Protein AF-A0A9P8T0H6-F1 (afdb_monomer)

Organism: NCBI:txid1378263

Nearest PDB structures (foldseek):
  7rdt-assembly1_A  TM=9.105E-01  e=6.841E-06  Homo sapiens
  1p59-assembly1_A  TM=8.577E-01  e=8.670E-04  Geobacillus stearothermophilus
  8a5g-assembly1_A  TM=8.663E-01  e=6.581E-02  Deinococcus radiodurans R1 = ATCC 13939 = DSM 20539
  8dwf-assembly1_A  TM=6.646E-01  e=1.942E-01  Geobacillus stearothermophilus
  4uob-assembly1_A  TM=7.572E-01  e=4.073E-01  Deinococcus radiodurans R1 = ATCC 13939 = DSM 20539

Secondary structure (DSSP, 8-state):
-HHHHHHHH---SS----HHHHHHHHHTTSS-TTT--SHHHHHHHHHTTS-GGGTTHHHHHHHHHHHHT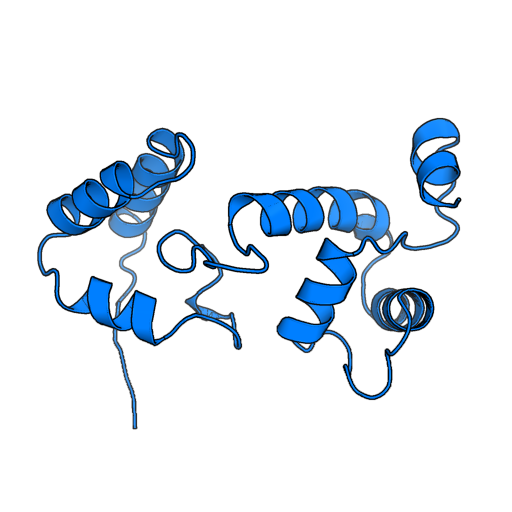S-SSS--GGG-TTTTT-TT--HHHHHHHTT-S-HHHHHHHHHHH-SS--HHHHHHHHHHHHHTT--------

InterPro domains:
  IPR003265 HhH-GPD domain [PF00730] (10-52)
  IPR003651 Endonuclease III-like, iron-sulphur cluster loop motif [SM00525] (69-89)
  IPR011257 DNA glycosylase [SSF48150] (4-95)
  IPR023170 Helix-hairpin-helix, base-excision DNA repair, C-terminal [G3DSA:1.10.1670.10] (1-94)

Structure (mmCIF, N/CA/C/O backbone):
data_AF-A0A9P8T0H6-F1
#
_entry.id   AF-A0A9P8T0H6-F1
#
loop_
_atom_site.group_PDB
_atom_site.id
_atom_site.type_symbol
_atom_site.label_atom_id
_atom_site.label_alt_id
_atom_site.label_comp_id
_atom_site.label_asym_id
_atom_site.label_entity_id
_atom_site.label_seq_id
_atom_site.pdbx_PDB_ins_code
_atom_site.Cartn_x
_atom_site.Cartn_y
_atom_site.Cartn_z
_atom_site.occupancy
_atom_site.B_iso_or_equiv
_atom_site.auth_seq_id
_atom_site.auth_comp_id
_atom_site.auth_asym_id
_atom_site.auth_atom_id
_atom_site.pdbx_PDB_model_num
ATOM 1 N N . THR A 1 1 ? 14.756 11.782 -15.095 1.00 52.44 1 THR A N 1
ATOM 2 C CA . THR A 1 1 ? 13.948 10.919 -14.198 1.00 52.44 1 THR A CA 1
ATOM 3 C C . THR A 1 1 ? 12.607 10.626 -14.853 1.00 52.44 1 THR A C 1
ATOM 5 O O . THR A 1 1 ? 11.928 11.556 -15.265 1.00 52.44 1 THR A O 1
ATOM 8 N N . TYR A 1 2 ? 12.226 9.350 -14.984 1.00 56.72 2 TYR A N 1
ATOM 9 C CA . TYR A 1 2 ? 11.028 8.903 -15.724 1.00 56.72 2 TYR A CA 1
ATOM 10 C C . TYR A 1 2 ? 9.700 9.503 -15.220 1.00 56.72 2 TYR A C 1
ATOM 12 O O . TYR A 1 2 ? 8.778 9.673 -16.009 1.00 56.72 2 TYR A O 1
ATOM 20 N N . LEU A 1 3 ? 9.629 9.921 -13.949 1.00 56.00 3 LEU A N 1
ATOM 21 C CA . LEU A 1 3 ? 8.464 10.611 -13.379 1.00 56.00 3 LEU A CA 1
ATOM 22 C C . LEU A 1 3 ? 8.157 11.949 -14.076 1.00 56.00 3 LEU A C 1
ATOM 24 O O . LEU A 1 3 ? 6.994 12.270 -14.310 1.00 56.00 3 LEU A O 1
ATOM 28 N N . ALA A 1 4 ? 9.194 12.712 -14.436 1.00 59.22 4 ALA A N 1
ATOM 29 C CA . ALA A 1 4 ? 9.031 13.961 -15.176 1.00 59.22 4 ALA A CA 1
ATOM 30 C C . ALA A 1 4 ? 8.589 13.689 -16.619 1.00 59.22 4 ALA A C 1
ATOM 32 O O . ALA A 1 4 ? 7.717 14.380 -17.126 1.00 59.22 4 ALA A O 1
ATOM 33 N N . LEU A 1 5 ? 9.116 12.636 -17.254 1.00 60.19 5 LEU A N 1
ATOM 34 C CA . LEU A 1 5 ? 8.736 12.251 -18.617 1.00 60.19 5 LEU A CA 1
ATOM 35 C C . LEU A 1 5 ? 7.263 11.816 -18.698 1.00 60.19 5 LEU A C 1
ATOM 37 O O . LEU A 1 5 ? 6.546 12.195 -19.618 1.00 60.19 5 LEU A O 1
ATOM 41 N N . GLN A 1 6 ? 6.799 11.061 -17.702 1.00 58.44 6 GLN A N 1
ATOM 42 C CA . GLN A 1 6 ? 5.427 10.563 -17.647 1.00 58.44 6 GLN A CA 1
ATOM 43 C C . GLN A 1 6 ? 4.420 11.692 -17.380 1.00 58.44 6 GLN A C 1
ATOM 45 O O . GLN A 1 6 ? 3.359 11.719 -17.999 1.00 58.44 6 GLN A O 1
ATOM 50 N N . ARG A 1 7 ? 4.754 12.647 -16.496 1.00 59.72 7 ARG A N 1
ATOM 51 C CA . ARG A 1 7 ? 3.886 13.798 -16.189 1.00 59.72 7 ARG A CA 1
ATOM 52 C C . ARG A 1 7 ? 3.944 14.924 -17.220 1.00 59.72 7 ARG A C 1
ATOM 54 O O . ARG A 1 7 ? 2.925 15.568 -17.424 1.00 59.72 7 ARG A O 1
ATOM 61 N N . ALA A 1 8 ? 5.095 15.167 -17.845 1.00 59.72 8 ALA A N 1
ATOM 62 C CA . ALA A 1 8 ? 5.268 16.274 -18.787 1.00 59.72 8 ALA A CA 1
ATOM 63 C C . ALA A 1 8 ? 5.044 15.874 -20.256 1.00 59.72 8 ALA A C 1
ATOM 65 O O . ALA A 1 8 ? 4.577 16.697 -21.032 1.00 59.72 8 ALA A O 1
ATOM 66 N N . TRP A 1 9 ? 5.349 14.628 -20.644 1.00 61.62 9 TRP A N 1
ATOM 67 C CA . TRP A 1 9 ? 5.300 14.172 -22.045 1.00 61.62 9 TRP A CA 1
ATOM 68 C C . TRP A 1 9 ? 4.308 13.036 -22.320 1.00 61.62 9 TRP A C 1
ATOM 70 O O . TRP A 1 9 ? 4.172 12.625 -23.469 1.00 61.62 9 TRP A O 1
ATOM 80 N N . GLY A 1 10 ? 3.639 12.482 -21.301 1.00 56.81 10 GLY A N 1
ATOM 81 C CA . GLY A 1 10 ? 2.644 11.415 -21.484 1.00 56.81 10 GLY A CA 1
ATOM 82 C C . GLY A 1 10 ? 3.201 10.094 -22.040 1.00 56.81 10 GLY A C 1
ATOM 83 O O . GLY A 1 10 ? 2.432 9.193 -22.369 1.00 56.81 10 GLY A O 1
ATOM 84 N N . LYS A 1 11 ? 4.529 9.938 -22.136 1.00 53.97 11 LYS A N 1
ATOM 85 C CA . LYS A 1 11 ? 5.169 8.692 -22.576 1.00 53.97 11 LYS A CA 1
ATOM 86 C C . LYS A 1 11 ? 5.258 7.696 -21.421 1.00 53.97 11 LYS A C 1
ATOM 88 O O . LYS A 1 11 ? 5.951 7.938 -20.433 1.00 53.97 11 LYS A O 1
ATOM 93 N N . MET A 1 12 ? 4.577 6.559 -21.565 1.00 57.88 12 MET A N 1
ATOM 94 C CA . MET A 1 12 ? 4.624 5.434 -20.626 1.00 57.88 12 MET A CA 1
ATOM 95 C C . MET A 1 12 ? 5.535 4.313 -21.137 1.00 57.88 12 MET A C 1
ATOM 97 O O . MET A 1 12 ? 5.077 3.216 -21.443 1.00 57.88 12 MET A O 1
ATOM 101 N N . ASP A 1 13 ? 6.842 4.574 -21.182 1.00 61.28 13 ASP A N 1
ATOM 102 C CA . ASP A 1 13 ? 7.836 3.540 -21.517 1.00 61.28 13 ASP A CA 1
ATOM 103 C C . ASP A 1 13 ? 8.135 2.605 -20.320 1.00 61.28 13 ASP A C 1
ATOM 105 O O . ASP A 1 13 ? 8.811 1.586 -20.458 1.00 61.28 13 ASP A O 1
ATOM 109 N N . GLY A 1 14 ? 7.587 2.897 -19.129 1.00 67.00 14 GLY A N 1
ATOM 110 C CA . GLY A 1 14 ? 7.613 1.979 -17.991 1.00 67.00 14 GLY A CA 1
ATOM 111 C C . GLY A 1 14 ? 6.945 2.497 -16.715 1.00 67.00 14 GLY A C 1
ATOM 112 O O . GLY A 1 14 ? 6.615 3.675 -16.602 1.00 67.00 14 GLY A O 1
ATOM 113 N N . ILE A 1 15 ? 6.758 1.602 -15.735 1.00 77.44 15 ILE A N 1
ATOM 114 C CA . ILE A 1 15 ? 6.192 1.952 -14.421 1.00 77.44 15 ILE A CA 1
ATOM 115 C C . ILE A 1 15 ? 7.247 2.749 -13.640 1.00 77.44 15 ILE A C 1
ATOM 117 O O . ILE A 1 15 ? 8.292 2.215 -13.259 1.00 77.44 15 ILE A O 1
ATOM 121 N N . CYS A 1 16 ? 7.014 4.034 -13.371 1.00 77.38 16 CYS A N 1
ATOM 122 C CA . CYS A 1 16 ? 7.814 4.723 -12.360 1.00 77.38 16 CYS A CA 1
ATOM 123 C C . CYS A 1 16 ? 7.563 4.037 -11.009 1.00 77.38 16 CYS A C 1
ATOM 125 O O . CYS A 1 16 ? 6.433 3.671 -10.735 1.00 77.38 16 CYS A O 1
ATOM 127 N N . VAL A 1 17 ? 8.580 3.797 -10.185 1.00 83.12 17 VAL A N 1
ATOM 128 C CA . VAL A 1 17 ? 8.379 3.172 -8.868 1.00 83.12 17 VAL A CA 1
ATOM 129 C C . VAL A 1 17 ? 8.861 4.153 -7.820 1.00 83.12 17 VAL A C 1
ATOM 131 O O . VAL A 1 17 ? 10.060 4.407 -7.713 1.00 83.12 17 VAL A O 1
ATOM 134 N N . ASP A 1 18 ? 7.911 4.729 -7.092 1.00 89.81 18 ASP A N 1
ATOM 135 C CA . ASP A 1 18 ? 8.179 5.574 -5.933 1.00 89.81 18 ASP A CA 1
ATOM 136 C C . ASP A 1 18 ? 8.619 4.738 -4.712 1.00 89.81 18 ASP A C 1
ATOM 138 O O . ASP A 1 18 ? 8.338 3.540 -4.625 1.00 89.81 18 ASP A O 1
ATOM 142 N N . VAL A 1 19 ? 9.280 5.366 -3.735 1.00 88.88 19 VAL A N 1
ATOM 143 C CA . VAL A 1 19 ? 9.685 4.720 -2.473 1.00 88.88 19 VAL A CA 1
ATOM 144 C C . VAL A 1 19 ? 8.496 4.142 -1.695 1.00 88.88 19 VAL A C 1
ATOM 146 O O . VAL A 1 19 ? 8.615 3.087 -1.066 1.00 88.88 19 VAL A O 1
ATOM 149 N N . HIS A 1 20 ? 7.329 4.792 -1.755 1.00 91.06 20 HIS A N 1
ATOM 150 C CA . HIS A 1 20 ? 6.098 4.297 -1.151 1.00 91.06 20 HIS A CA 1
ATOM 151 C C . HIS A 1 20 ? 5.610 3.034 -1.865 1.00 91.06 20 HIS A C 1
ATOM 153 O O . HIS A 1 20 ? 5.289 2.055 -1.189 1.00 91.06 20 HIS A O 1
ATOM 159 N N . VAL A 1 21 ? 5.614 3.037 -3.202 1.00 91.25 21 VAL A N 1
ATOM 160 C CA . VAL A 1 21 ? 5.216 1.892 -4.038 1.00 91.25 21 VAL A CA 1
ATOM 161 C C . VAL A 1 21 ? 6.140 0.709 -3.786 1.00 91.25 21 VAL A C 1
ATOM 163 O O . VAL A 1 21 ? 5.660 -0.382 -3.492 1.00 91.25 21 VAL A O 1
ATOM 166 N N . ASP A 1 22 ? 7.456 0.929 -3.824 1.00 91.75 22 ASP A N 1
ATOM 167 C CA . ASP A 1 22 ? 8.458 -0.112 -3.592 1.00 91.75 22 ASP A CA 1
ATOM 168 C C . ASP A 1 22 ? 8.268 -0.791 -2.229 1.00 91.75 22 ASP A C 1
ATOM 170 O O . ASP A 1 22 ? 8.172 -2.018 -2.131 1.00 91.75 22 ASP A O 1
ATOM 174 N N . ARG A 1 23 ? 8.122 0.014 -1.171 1.00 92.88 23 ARG A N 1
ATOM 175 C CA . ARG A 1 23 ? 7.875 -0.484 0.185 1.00 92.88 23 ARG A CA 1
ATOM 176 C C . ARG A 1 23 ? 6.567 -1.269 0.277 1.00 92.88 23 ARG A C 1
ATOM 178 O O . ARG A 1 23 ? 6.560 -2.339 0.883 1.00 92.88 23 ARG A O 1
ATOM 185 N N . LEU A 1 24 ? 5.470 -0.746 -0.277 1.00 93.06 24 LEU A N 1
ATOM 186 C CA . LEU A 1 24 ? 4.160 -1.402 -0.223 1.00 93.06 24 LEU A CA 1
ATOM 187 C C . LEU A 1 24 ? 4.170 -2.730 -0.984 1.00 93.06 24 LEU A C 1
ATOM 189 O O . LEU A 1 24 ? 3.734 -3.736 -0.434 1.00 93.06 24 LEU A O 1
ATOM 193 N N . CYS A 1 25 ? 4.755 -2.770 -2.183 1.00 92.56 25 CYS A N 1
ATOM 194 C CA . CYS A 1 25 ? 4.838 -3.987 -2.992 1.00 92.56 25 CYS A CA 1
ATOM 195 C C . CYS A 1 25 ? 5.638 -5.092 -2.289 1.00 92.56 25 CYS A C 1
ATOM 197 O O . CYS A 1 25 ? 5.229 -6.253 -2.288 1.00 92.56 25 CYS A O 1
ATOM 199 N N . LYS A 1 26 ? 6.755 -4.738 -1.642 1.00 92.62 26 LYS A N 1
ATOM 200 C CA . LYS A 1 26 ? 7.556 -5.677 -0.838 1.00 92.62 26 LYS A CA 1
ATOM 201 C C . LYS A 1 26 ? 6.801 -6.154 0.397 1.00 92.62 26 LYS A C 1
ATOM 203 O O . LYS A 1 26 ? 6.801 -7.342 0.707 1.00 92.62 26 LYS A O 1
ATOM 208 N N . MET A 1 27 ? 6.143 -5.231 1.093 1.00 91.12 27 MET A N 1
ATOM 209 C CA . MET A 1 27 ? 5.376 -5.515 2.304 1.00 91.12 27 MET A CA 1
ATOM 210 C C . MET A 1 27 ? 4.186 -6.441 2.021 1.00 91.12 27 MET A C 1
ATOM 212 O O . MET A 1 27 ? 3.973 -7.393 2.766 1.00 91.12 27 MET A O 1
ATOM 216 N N . TRP A 1 28 ? 3.460 -6.205 0.927 1.00 91.50 28 TRP A N 1
ATOM 217 C CA . TRP A 1 28 ? 2.354 -7.051 0.478 1.00 91.50 28 TRP A CA 1
ATOM 218 C C . TRP A 1 28 ? 2.795 -8.334 -0.217 1.00 91.50 28 TRP A C 1
ATOM 220 O O . TRP A 1 28 ? 1.956 -9.191 -0.481 1.00 91.50 28 TRP A O 1
ATOM 230 N N . ARG A 1 29 ? 4.099 -8.510 -0.457 1.00 90.94 29 ARG A N 1
ATOM 231 C CA . ARG A 1 29 ? 4.671 -9.646 -1.195 1.00 90.94 29 ARG A CA 1
ATOM 232 C C . ARG A 1 29 ? 4.187 -9.740 -2.646 1.00 90.94 29 ARG A C 1
ATOM 234 O O . ARG A 1 29 ? 4.184 -10.820 -3.221 1.00 90.94 29 ARG A O 1
ATOM 241 N N . TRP A 1 30 ? 3.818 -8.611 -3.251 1.00 91.25 30 TRP A N 1
ATOM 242 C CA . TRP A 1 30 ? 3.595 -8.523 -4.701 1.00 91.25 30 TRP A CA 1
ATOM 243 C C . TRP A 1 30 ? 4.888 -8.735 -5.483 1.00 91.25 30 TRP A C 1
ATOM 245 O O . TRP A 1 30 ? 4.876 -9.162 -6.633 1.00 91.25 30 TRP A O 1
ATOM 255 N N . VAL A 1 31 ? 6.013 -8.430 -4.838 1.00 91.38 31 VAL A N 1
ATOM 256 C CA . VAL A 1 31 ? 7.350 -8.707 -5.342 1.00 91.38 31 VAL A CA 1
ATOM 257 C C . VAL A 1 31 ? 8.161 -9.424 -4.270 1.00 91.38 31 VAL A C 1
ATOM 259 O O . VAL A 1 31 ? 7.981 -9.197 -3.070 1.00 91.38 31 VAL A O 1
ATOM 262 N N . ASP A 1 32 ? 9.084 -10.280 -4.699 1.00 90.25 32 ASP A N 1
ATOM 263 C CA . ASP A 1 32 ? 10.018 -10.937 -3.790 1.00 90.25 32 ASP A CA 1
ATOM 264 C C . ASP A 1 32 ? 11.046 -9.915 -3.286 1.00 90.25 32 ASP A C 1
ATOM 266 O O . ASP A 1 32 ? 11.925 -9.474 -4.031 1.00 90.25 32 ASP A O 1
ATOM 270 N N . ALA A 1 33 ? 10.946 -9.549 -2.007 1.00 86.62 33 ALA A N 1
ATOM 271 C CA . ALA A 1 33 ? 11.828 -8.574 -1.372 1.00 86.62 33 ALA A CA 1
ATOM 272 C C . ALA A 1 33 ? 13.308 -9.000 -1.366 1.00 86.62 33 ALA A C 1
ATOM 274 O O . ALA A 1 33 ? 14.182 -8.134 -1.336 1.00 86.62 33 ALA A O 1
ATOM 275 N N . LYS A 1 34 ? 13.614 -10.307 -1.430 1.00 86.69 34 LYS A N 1
ATOM 276 C CA . LYS A 1 34 ? 15.003 -10.796 -1.489 1.00 86.69 34 LYS A CA 1
ATOM 277 C C . LYS A 1 34 ? 15.628 -10.557 -2.865 1.00 86.69 34 LYS A C 1
ATOM 279 O O . LYS A 1 34 ? 16.818 -10.250 -2.953 1.00 86.69 34 LYS A O 1
ATOM 284 N N . LYS A 1 35 ? 14.826 -10.675 -3.928 1.00 84.94 35 LYS A N 1
ATOM 285 C CA . LYS A 1 35 ? 15.250 -10.472 -5.327 1.00 84.94 35 LYS A CA 1
ATOM 286 C C . LYS A 1 35 ? 15.179 -8.996 -5.737 1.00 84.94 35 LYS A C 1
ATOM 288 O O . LYS A 1 35 ? 16.059 -8.483 -6.432 1.00 84.94 35 LYS A O 1
ATOM 293 N N . CYS A 1 36 ? 14.172 -8.275 -5.253 1.00 87.94 36 CYS A N 1
ATOM 294 C CA . CYS A 1 36 ? 13.914 -6.884 -5.613 1.00 87.94 36 CYS A CA 1
ATOM 295 C C . CYS A 1 36 ? 14.642 -5.908 -4.681 1.00 87.94 36 CYS A C 1
ATOM 297 O O . CYS A 1 36 ? 14.030 -5.194 -3.892 1.00 87.94 36 CYS A O 1
ATOM 299 N N . LYS A 1 37 ? 15.977 -5.875 -4.752 1.00 86.00 37 LYS A N 1
ATOM 300 C CA . LYS A 1 37 ? 16.795 -4.976 -3.916 1.00 86.00 37 LYS A CA 1
ATOM 301 C C . LYS A 1 37 ? 16.721 -3.510 -4.350 1.00 86.00 37 LYS A C 1
ATOM 303 O O . LYS A 1 37 ? 16.850 -2.628 -3.510 1.00 86.00 37 LYS A O 1
ATOM 308 N N . THR A 1 38 ? 16.478 -3.252 -5.633 1.00 86.12 38 THR A N 1
ATOM 309 C CA . THR A 1 38 ? 16.403 -1.900 -6.201 1.00 86.12 38 THR A CA 1
ATOM 310 C C . THR A 1 38 ? 14.986 -1.591 -6.704 1.00 86.12 38 THR A C 1
ATOM 312 O O . THR A 1 38 ? 14.270 -2.515 -7.102 1.00 86.12 38 THR A O 1
ATOM 315 N N . PRO A 1 39 ? 14.579 -0.307 -6.756 1.00 83.69 39 PRO A N 1
ATOM 316 C CA . PRO A 1 39 ? 13.300 0.092 -7.354 1.00 83.69 39 PRO A CA 1
ATOM 317 C C . PRO A 1 39 ? 13.154 -0.339 -8.822 1.00 83.69 39 PRO A C 1
ATOM 319 O O . PRO A 1 39 ? 12.045 -0.564 -9.299 1.00 83.69 39 PRO A O 1
ATOM 322 N N . ASP A 1 40 ? 14.272 -0.493 -9.541 1.00 86.81 40 ASP A N 1
ATOM 323 C CA . ASP A 1 40 ? 14.290 -0.997 -10.919 1.00 86.81 40 ASP A CA 1
ATOM 324 C C . ASP A 1 40 ? 13.878 -2.474 -11.007 1.00 86.81 40 ASP A C 1
ATOM 326 O O . ASP A 1 40 ? 13.112 -2.859 -11.890 1.00 86.81 40 ASP A O 1
ATOM 330 N N . HIS A 1 41 ? 14.317 -3.303 -10.054 1.00 88.88 41 HIS A N 1
ATOM 331 C CA . HIS A 1 41 ? 13.876 -4.697 -9.981 1.00 88.88 41 HIS A CA 1
ATOM 3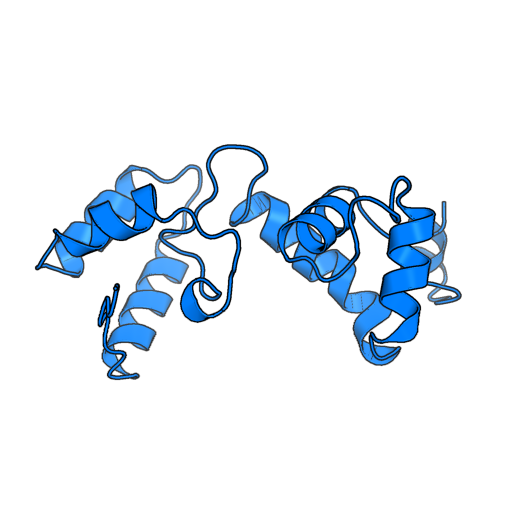32 C C . HIS A 1 41 ? 12.382 -4.781 -9.666 1.00 88.88 41 HIS A C 1
ATOM 334 O O . HIS A 1 41 ? 11.664 -5.542 -10.312 1.00 88.88 41 HIS A O 1
ATOM 340 N N . THR A 1 42 ? 11.903 -3.957 -8.727 1.00 89.19 42 THR A N 1
ATOM 341 C CA . THR A 1 42 ? 10.474 -3.867 -8.404 1.00 89.19 42 THR A CA 1
ATOM 342 C C . THR A 1 42 ? 9.659 -3.432 -9.621 1.00 89.19 42 THR A C 1
ATOM 344 O O . THR A 1 42 ? 8.621 -4.027 -9.890 1.00 89.19 42 THR A O 1
ATOM 347 N N . ARG A 1 43 ? 10.148 -2.467 -10.416 1.00 89.56 43 ARG A N 1
ATOM 348 C CA . ARG A 1 43 ? 9.509 -2.064 -11.679 1.00 89.56 43 ARG A CA 1
ATOM 349 C C . ARG A 1 43 ? 9.334 -3.250 -12.612 1.00 89.56 43 ARG A C 1
ATOM 351 O O . ARG A 1 43 ? 8.218 -3.507 -13.048 1.00 89.56 43 ARG A O 1
ATOM 358 N N . LYS A 1 44 ? 10.423 -3.961 -12.912 1.00 89.81 44 LYS A N 1
ATOM 359 C CA . LYS A 1 44 ? 10.397 -5.106 -13.833 1.00 89.81 44 LYS A CA 1
ATOM 360 C C . LYS A 1 44 ? 9.437 -6.182 -13.339 1.00 89.81 44 LYS A C 1
ATOM 362 O O . LYS A 1 44 ? 8.639 -6.673 -14.123 1.00 89.81 44 LYS A O 1
ATOM 367 N N . ALA A 1 45 ? 9.460 -6.484 -12.041 1.00 91.19 45 ALA A N 1
ATOM 368 C CA . ALA A 1 45 ? 8.558 -7.454 -11.432 1.00 91.19 45 ALA A CA 1
ATOM 369 C C . ALA A 1 45 ? 7.084 -7.020 -11.474 1.00 91.19 45 ALA A C 1
ATOM 371 O O . ALA A 1 45 ? 6.219 -7.863 -11.648 1.00 91.19 45 ALA A O 1
ATOM 372 N N . LEU A 1 46 ? 6.780 -5.728 -11.338 1.00 89.38 46 LEU A N 1
ATOM 373 C CA . LEU A 1 46 ? 5.413 -5.222 -11.500 1.00 89.38 46 LEU A CA 1
ATOM 374 C C . LEU A 1 46 ? 4.964 -5.267 -12.963 1.00 89.38 46 LEU A C 1
ATOM 376 O O . LEU A 1 46 ? 3.825 -5.622 -13.244 1.00 89.38 46 LEU A O 1
ATOM 380 N N . GLN A 1 47 ? 5.856 -4.952 -13.903 1.00 89.94 47 GLN A N 1
ATOM 381 C CA . GLN A 1 47 ? 5.548 -4.956 -15.335 1.00 89.94 47 GLN A CA 1
ATOM 382 C C . GLN A 1 47 ? 5.195 -6.341 -15.886 1.00 89.94 47 GLN A C 1
ATOM 384 O O . GLN A 1 47 ? 4.530 -6.405 -16.917 1.00 89.94 47 GLN A O 1
ATOM 389 N N . THR A 1 48 ? 5.621 -7.434 -15.241 1.00 90.31 48 THR A N 1
ATOM 390 C CA . THR A 1 48 ? 5.321 -8.787 -15.733 1.00 90.31 48 THR A CA 1
ATOM 391 C C . THR A 1 48 ? 3.856 -9.180 -15.568 1.00 90.31 48 THR A C 1
ATOM 393 O O . THR A 1 48 ? 3.377 -10.001 -16.345 1.00 90.31 48 THR A O 1
ATOM 396 N N . TRP A 1 49 ? 3.145 -8.620 -14.586 1.00 90.06 49 TRP A N 1
ATOM 397 C CA . TRP A 1 49 ? 1.770 -9.024 -14.268 1.00 90.06 49 TRP A CA 1
ATOM 398 C C . TRP A 1 49 ? 0.773 -7.863 -14.207 1.00 90.06 49 TRP A C 1
ATOM 400 O O . TRP A 1 49 ? -0.422 -8.091 -14.385 1.00 90.06 49 TRP A O 1
ATOM 410 N N . LEU A 1 50 ? 1.219 -6.624 -13.973 1.00 89.12 50 LEU A N 1
ATOM 411 C CA . LEU A 1 50 ? 0.323 -5.475 -13.879 1.00 89.12 50 LEU A CA 1
ATOM 412 C C . LEU A 1 50 ? -0.135 -5.027 -15.281 1.00 89.12 50 LEU A C 1
ATOM 414 O O . LEU A 1 50 ? 0.715 -4.698 -16.115 1.00 89.12 50 LEU A O 1
ATOM 418 N N . PRO A 1 51 ? -1.450 -4.916 -15.545 1.00 89.50 51 PRO A N 1
ATOM 419 C CA . PRO A 1 51 ? -1.967 -4.396 -16.809 1.00 89.50 51 PRO A CA 1
ATOM 420 C C . PRO A 1 51 ? -1.472 -2.978 -17.116 1.00 89.50 51 PRO A C 1
ATOM 422 O O . PRO A 1 51 ? -1.475 -2.109 -16.243 1.00 89.50 51 PRO A O 1
ATOM 425 N N . LYS A 1 52 ? -1.108 -2.718 -18.381 1.00 85.75 52 LYS A N 1
ATOM 426 C CA . LYS A 1 52 ? -0.561 -1.421 -18.833 1.00 85.75 52 LYS A CA 1
ATOM 427 C C . LYS A 1 52 ? -1.472 -0.226 -18.545 1.00 85.75 52 LYS A C 1
ATOM 429 O O . LYS A 1 52 ? -0.969 0.865 -18.294 1.00 85.75 52 LYS A O 1
ATOM 434 N N . CYS A 1 53 ? -2.791 -0.424 -18.542 1.00 86.38 53 CYS A N 1
ATOM 435 C CA . CYS A 1 53 ? -3.758 0.627 -18.212 1.00 86.38 53 CYS A CA 1
ATOM 436 C C . CYS A 1 53 ? -3.580 1.174 -16.786 1.00 86.38 53 CYS A C 1
ATOM 438 O O . CYS A 1 53 ? -3.792 2.359 -16.561 1.00 86.38 53 CYS A O 1
ATOM 440 N N . LEU A 1 54 ? -3.111 0.352 -15.843 1.00 87.19 54 LEU A N 1
ATOM 441 C CA . LEU A 1 54 ? -2.936 0.743 -14.442 1.00 87.19 54 LEU A CA 1
ATOM 442 C C . LEU A 1 54 ? -1.568 1.376 -14.152 1.00 87.19 54 LEU A C 1
ATOM 444 O O . LEU A 1 54 ? -1.344 1.876 -13.052 1.00 87.19 54 LEU A O 1
ATOM 448 N N . TRP A 1 55 ? -0.637 1.378 -15.111 1.00 86.88 55 TRP A N 1
ATOM 449 C CA . TRP A 1 55 ? 0.744 1.835 -14.889 1.00 86.88 55 TRP A CA 1
ATOM 450 C C . TRP A 1 55 ? 0.843 3.326 -14.547 1.00 86.88 55 TRP A C 1
ATOM 452 O O . TRP A 1 55 ? 1.788 3.745 -13.874 1.00 86.88 55 TRP A O 1
ATOM 462 N N . TYR A 1 56 ? -0.128 4.122 -14.997 1.00 82.81 56 TYR A N 1
ATOM 463 C CA . TYR A 1 56 ? -0.207 5.545 -14.687 1.00 82.81 56 TYR A CA 1
ATOM 464 C C . TYR A 1 56 ? -0.746 5.786 -13.272 1.00 82.81 56 TYR A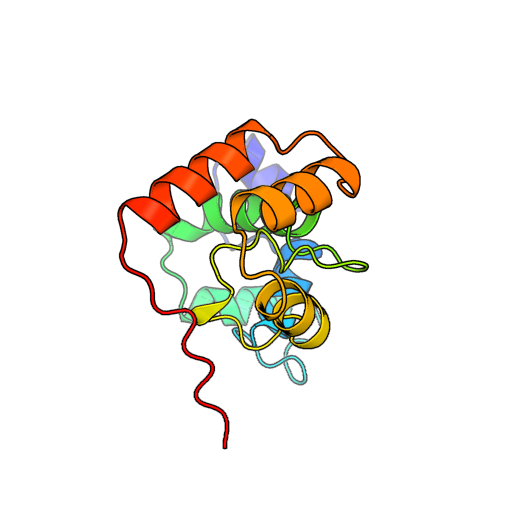 C 1
ATOM 466 O O . TYR A 1 56 ? -0.124 6.474 -12.460 1.00 82.81 56 TYR A O 1
ATOM 474 N N . GLU A 1 57 ? -1.890 5.181 -12.962 1.00 86.44 57 GLU A N 1
ATOM 475 C CA . GLU A 1 57 ? -2.648 5.465 -11.743 1.00 86.44 57 GLU A CA 1
ATOM 476 C C . GLU A 1 57 ? -2.027 4.836 -10.498 1.00 86.44 57 GLU A C 1
ATOM 478 O O . GLU A 1 57 ? -2.061 5.438 -9.422 1.00 86.44 57 GLU A O 1
ATOM 483 N N . ILE A 1 58 ? -1.404 3.660 -10.643 1.00 88.81 58 ILE A N 1
ATOM 484 C CA . ILE A 1 58 ? -0.892 2.885 -9.509 1.00 88.81 58 ILE A CA 1
ATOM 485 C C . ILE A 1 58 ? 0.068 3.694 -8.636 1.00 88.81 58 ILE A C 1
ATOM 487 O O . ILE A 1 58 ? 0.018 3.598 -7.412 1.00 88.81 58 ILE A O 1
ATOM 491 N N . ASN A 1 59 ? 0.903 4.538 -9.243 1.00 87.69 59 ASN A N 1
ATOM 492 C CA . ASN A 1 59 ? 1.819 5.395 -8.502 1.00 87.69 59 ASN A CA 1
ATOM 493 C C . ASN A 1 59 ? 1.074 6.387 -7.623 1.00 87.69 59 ASN A C 1
ATOM 495 O O . ASN A 1 59 ? 1.291 6.420 -6.417 1.00 87.69 59 ASN A O 1
ATOM 499 N N . THR A 1 60 ? 0.189 7.183 -8.217 1.00 88.81 60 THR A N 1
ATOM 500 C CA . THR A 1 60 ? -0.543 8.225 -7.491 1.00 88.81 60 THR A CA 1
ATOM 501 C C . THR A 1 60 ? -1.370 7.618 -6.358 1.00 88.81 60 THR A C 1
ATOM 503 O O . THR A 1 60 ? -1.317 8.108 -5.229 1.00 88.81 60 THR A O 1
ATOM 506 N N . VAL A 1 61 ? -2.056 6.504 -6.630 1.00 90.94 61 VAL A N 1
ATOM 507 C CA . VAL A 1 61 ? -2.887 5.804 -5.642 1.00 90.94 61 VAL A CA 1
ATOM 508 C C . VAL A 1 61 ? -2.041 5.255 -4.492 1.00 90.94 61 VAL A C 1
ATOM 510 O O . VAL A 1 61 ? -2.328 5.530 -3.327 1.00 90.94 61 VAL A O 1
ATOM 513 N N . LEU A 1 62 ? -0.978 4.501 -4.786 1.00 91.94 62 LEU A N 1
ATOM 514 C CA . LEU A 1 62 ? -0.166 3.863 -3.747 1.00 91.94 62 LEU A CA 1
ATOM 515 C C . LEU A 1 62 ? 0.708 4.853 -2.972 1.00 91.94 62 LEU A C 1
ATOM 517 O O . LEU A 1 62 ? 0.957 4.634 -1.786 1.00 91.94 62 LEU A O 1
ATOM 521 N N . VAL A 1 63 ? 1.152 5.945 -3.601 1.00 91.56 63 VAL A N 1
ATOM 522 C CA . VAL A 1 63 ? 1.845 7.037 -2.904 1.00 91.56 63 VAL A CA 1
ATOM 523 C C . VAL A 1 63 ? 0.900 7.689 -1.899 1.00 91.56 63 VAL A C 1
ATOM 525 O O . VAL A 1 63 ? 1.224 7.714 -0.711 1.00 91.56 63 VAL A O 1
ATOM 528 N N . GLY A 1 64 ? -0.291 8.122 -2.330 1.00 90.81 64 GLY A N 1
ATOM 529 C CA . GLY A 1 64 ? -1.279 8.724 -1.430 1.00 90.81 64 GLY A CA 1
ATOM 530 C C . GLY A 1 64 ? -1.675 7.773 -0.299 1.00 90.81 64 GLY A C 1
ATOM 531 O O . GLY A 1 64 ? -1.604 8.121 0.880 1.00 90.81 64 GLY A O 1
ATOM 532 N N . PHE A 1 65 ? -1.973 6.516 -0.630 1.00 91.75 65 PHE A N 1
ATOM 533 C CA . PHE A 1 65 ? -2.282 5.490 0.364 1.00 91.75 65 PHE A CA 1
ATOM 534 C C . PHE A 1 65 ? -1.129 5.255 1.356 1.00 91.75 65 PHE A C 1
ATOM 536 O O . PHE A 1 65 ? -1.348 5.137 2.564 1.00 91.75 65 PHE A O 1
ATOM 543 N N . GLY A 1 66 ? 0.112 5.207 0.867 1.00 91.31 66 GLY A N 1
ATOM 544 C CA . GLY A 1 66 ? 1.309 5.000 1.678 1.00 91.31 66 GLY A CA 1
ATOM 545 C C . GLY A 1 66 ? 1.677 6.184 2.576 1.00 91.31 66 GLY A C 1
ATOM 546 O O . GLY A 1 66 ? 2.359 5.971 3.580 1.00 91.31 66 GLY A O 1
ATOM 547 N N . GLN A 1 67 ? 1.236 7.395 2.234 1.00 89.62 67 GLN A N 1
ATOM 548 C CA . GLN A 1 67 ? 1.431 8.615 3.022 1.00 89.62 67 GLN A CA 1
ATOM 549 C C . GLN A 1 67 ? 0.337 8.811 4.075 1.00 89.62 67 GLN A C 1
ATOM 551 O O . GLN A 1 67 ? 0.623 9.272 5.176 1.00 89.62 67 GLN A O 1
ATOM 556 N N . VAL A 1 68 ? -0.902 8.437 3.752 1.00 87.44 68 VAL A N 1
ATOM 557 C CA . VAL A 1 68 ? -2.081 8.768 4.564 1.00 87.44 68 VAL A CA 1
ATOM 558 C C . VAL A 1 68 ? -2.488 7.614 5.490 1.00 87.44 68 VAL A C 1
ATOM 560 O O . VAL A 1 68 ? -2.699 7.824 6.690 1.00 87.44 68 VAL A O 1
ATOM 563 N N . ILE A 1 69 ? -2.561 6.390 4.952 1.00 88.94 69 ILE A N 1
ATOM 564 C CA . ILE A 1 69 ? -3.092 5.205 5.645 1.00 88.94 69 ILE A CA 1
ATOM 565 C C . ILE A 1 69 ? -1.958 4.269 6.066 1.00 88.94 69 ILE A C 1
ATOM 567 O O . ILE A 1 69 ? -1.681 4.086 7.253 1.00 88.94 69 ILE A O 1
ATOM 571 N N . CYS A 1 70 ? -1.245 3.679 5.107 1.00 91.50 70 CYS A N 1
ATOM 572 C CA . CYS A 1 70 ? -0.261 2.640 5.397 1.00 91.50 70 CYS A CA 1
ATOM 573 C C . CYS A 1 70 ? 1.147 3.212 5.586 1.00 91.50 70 CYS A C 1
ATOM 575 O O . CYS A 1 70 ? 2.091 2.829 4.896 1.00 91.50 70 CYS A O 1
ATOM 577 N N . MET A 1 71 ? 1.307 4.127 6.537 1.00 89.50 71 MET A N 1
ATOM 578 C CA . MET A 1 71 ? 2.571 4.821 6.805 1.00 89.50 71 MET A CA 1
ATOM 579 C C . MET A 1 71 ? 3.732 3.875 7.172 1.00 89.50 71 MET A C 1
ATOM 581 O O . MET A 1 71 ? 3.549 2.701 7.516 1.00 89.50 71 MET A O 1
ATOM 585 N N . ALA A 1 72 ? 4.972 4.363 7.049 1.00 87.38 72 ALA A N 1
ATOM 586 C CA . ALA A 1 72 ? 6.171 3.591 7.403 1.00 87.38 72 ALA A CA 1
ATOM 587 C C . ALA A 1 72 ? 6.232 3.275 8.903 1.00 87.38 72 ALA A C 1
ATOM 589 O O . ALA A 1 72 ? 6.565 2.153 9.281 1.00 87.38 72 ALA A O 1
ATOM 590 N N . ARG A 1 73 ? 5.847 4.243 9.739 1.00 84.44 73 ARG A N 1
ATOM 591 C CA . ARG A 1 73 ? 5.663 4.091 11.184 1.00 84.44 73 ARG A CA 1
ATOM 592 C C . ARG A 1 73 ? 4.232 4.478 11.544 1.00 84.44 73 ARG A C 1
ATOM 594 O O . ARG A 1 73 ? 3.738 5.472 11.025 1.00 84.44 73 ARG A O 1
ATOM 601 N N . GLY A 1 74 ? 3.594 3.702 12.421 1.00 83.31 74 GLY A N 1
ATOM 602 C CA . GLY A 1 74 ? 2.205 3.929 12.835 1.00 83.31 74 GLY A CA 1
ATOM 603 C C . GLY A 1 74 ? 1.209 3.711 11.696 1.00 83.31 74 GLY A C 1
ATOM 604 O O . GLY A 1 74 ? 0.534 4.644 11.281 1.00 83.31 74 GLY A O 1
ATOM 605 N N . LYS A 1 75 ? 1.156 2.492 11.146 1.00 87.50 75 LYS A N 1
ATOM 606 C CA . LYS A 1 75 ? 0.191 2.142 10.094 1.00 87.50 75 LYS A CA 1
ATOM 607 C C . LYS A 1 75 ? -1.224 2.305 10.637 1.00 87.50 75 LYS A C 1
ATOM 609 O O . LYS A 1 75 ? -1.523 1.774 11.702 1.00 87.50 75 LYS A O 1
ATOM 614 N N . ARG A 1 76 ? -2.092 2.953 9.867 1.00 85.56 76 ARG A N 1
ATOM 615 C CA . ARG A 1 76 ? -3.501 3.092 10.215 1.00 85.56 76 ARG A CA 1
ATOM 616 C C . ARG A 1 76 ? -4.322 1.912 9.717 1.00 85.56 76 ARG A C 1
ATOM 618 O O . ARG A 1 76 ? -5.143 2.039 8.811 1.00 85.56 76 ARG A O 1
ATOM 625 N N . CYS A 1 77 ? -4.007 0.725 10.237 1.00 86.44 77 CYS A N 1
ATOM 626 C CA . CYS A 1 77 ? -4.782 -0.472 9.918 1.00 86.44 77 CYS A CA 1
ATOM 627 C C . CYS A 1 77 ? -6.209 -0.363 10.462 1.00 86.44 77 CYS A C 1
ATOM 629 O O . CYS A 1 77 ? -7.118 -0.884 9.852 1.00 86.44 77 CYS A O 1
ATOM 631 N N . ASP A 1 78 ? -6.433 0.389 11.523 1.00 80.38 78 ASP A N 1
ATOM 632 C CA . ASP A 1 78 ? -7.739 0.708 12.094 1.00 80.38 78 ASP A CA 1
ATOM 633 C C . ASP A 1 78 ? -8.760 1.302 11.095 1.00 80.38 78 ASP A C 1
ATOM 635 O O . ASP A 1 78 ? -9.931 0.940 11.141 1.00 80.38 78 ASP A O 1
ATOM 639 N N . ILE A 1 79 ? -8.316 2.119 10.129 1.00 82.12 79 ILE A N 1
ATOM 640 C CA . ILE A 1 79 ? -9.168 2.704 9.065 1.00 82.12 79 ILE A CA 1
ATOM 641 C C . ILE A 1 79 ? -8.872 2.154 7.658 1.00 82.12 79 ILE A C 1
ATOM 643 O O . ILE A 1 79 ? -9.305 2.704 6.640 1.00 82.12 79 ILE A O 1
ATOM 647 N N . CYS A 1 80 ? -8.086 1.085 7.560 1.00 87.06 80 CYS A N 1
ATOM 648 C CA . CYS A 1 80 ? -7.660 0.532 6.278 1.00 87.06 80 CYS A CA 1
ATOM 649 C C . CYS A 1 80 ? -8.705 -0.436 5.707 1.00 87.06 80 CYS A C 1
ATOM 651 O O . CYS A 1 80 ? -8.966 -1.491 6.275 1.00 87.06 80 CYS A O 1
ATOM 653 N N . LEU A 1 81 ? -9.227 -0.139 4.514 1.00 85.38 81 LEU A N 1
ATOM 654 C CA . LEU A 1 81 ? -10.201 -1.004 3.832 1.00 85.38 81 LEU A CA 1
ATOM 655 C C . LEU A 1 81 ? -9.642 -2.363 3.390 1.00 85.38 81 LEU A C 1
ATOM 657 O O . LEU A 1 81 ? -10.416 -3.276 3.161 1.00 85.38 81 LEU A O 1
ATOM 661 N N . ALA A 1 82 ? -8.320 -2.505 3.279 1.00 86.56 82 ALA A N 1
ATOM 662 C CA . ALA A 1 82 ? -7.675 -3.732 2.804 1.00 86.56 82 ALA A CA 1
ATOM 663 C C . ALA A 1 82 ? -7.314 -4.721 3.930 1.00 86.56 82 ALA A C 1
ATOM 665 O O . ALA A 1 82 ? -6.483 -5.602 3.730 1.00 86.56 82 ALA A O 1
ATOM 666 N N . ASN A 1 83 ? -7.822 -4.544 5.153 1.00 85.19 83 ASN A N 1
ATOM 667 C CA . ASN A 1 83 ? -7.422 -5.366 6.304 1.00 85.19 83 ASN A CA 1
ATOM 668 C C . ASN A 1 83 ? -7.746 -6.853 6.164 1.00 85.19 83 ASN A C 1
ATOM 670 O O . ASN A 1 83 ? -7.041 -7.693 6.721 1.00 85.19 83 ASN A O 1
ATOM 674 N N . ASP A 1 84 ? -8.833 -7.163 5.479 1.00 82.25 84 ASP A N 1
ATOM 675 C CA . ASP A 1 84 ? -9.312 -8.507 5.182 1.00 82.25 84 ASP A CA 1
ATOM 676 C C . ASP A 1 84 ? -8.297 -9.300 4.348 1.00 82.25 84 ASP A C 1
ATOM 678 O O . ASP A 1 84 ? -7.982 -10.440 4.687 1.00 82.25 84 ASP A O 1
ATOM 682 N N . ILE A 1 85 ? -7.707 -8.660 3.338 1.00 87.25 85 ILE A N 1
ATOM 683 C CA . ILE A 1 85 ? -6.764 -9.278 2.396 1.00 87.25 85 ILE A CA 1
ATOM 684 C C . ILE A 1 85 ? -5.288 -8.983 2.711 1.00 87.25 85 ILE A C 1
ATOM 686 O O . ILE A 1 85 ? -4.385 -9.634 2.182 1.00 87.25 85 ILE A O 1
ATOM 690 N N . CYS A 1 86 ? -4.997 -7.996 3.564 1.00 89.06 86 CYS A N 1
ATOM 691 C CA . CYS A 1 86 ? -3.630 -7.547 3.826 1.00 89.06 86 CYS A CA 1
ATOM 692 C C . CYS A 1 86 ? -2.880 -8.494 4.772 1.00 89.06 86 CYS A C 1
ATOM 694 O O . CYS A 1 86 ? -3.141 -8.576 5.975 1.00 89.06 86 CYS A O 1
ATOM 696 N N . ASN A 1 87 ? -1.840 -9.131 4.239 1.00 88.56 87 ASN A N 1
ATOM 697 C CA . ASN A 1 87 ? -0.921 -9.989 4.991 1.00 88.56 87 ASN A CA 1
ATOM 698 C C . ASN A 1 87 ? -0.062 -9.241 6.031 1.00 88.56 87 ASN A C 1
ATOM 700 O O . ASN A 1 87 ? 0.381 -9.847 7.006 1.00 88.56 87 ASN A O 1
ATOM 704 N N . ALA A 1 88 ? 0.164 -7.941 5.843 1.00 88.00 88 ALA A N 1
ATOM 705 C CA . ALA A 1 88 ? 1.004 -7.097 6.692 1.00 88.00 88 ALA A CA 1
ATOM 706 C C . ALA A 1 88 ? 0.198 -6.196 7.646 1.00 88.00 88 ALA A C 1
ATOM 708 O O . ALA A 1 88 ? 0.714 -5.181 8.125 1.00 88.00 88 ALA A O 1
ATOM 709 N N . ARG A 1 89 ? -1.075 -6.535 7.891 1.00 89.38 89 ARG A N 1
ATOM 710 C CA . ARG A 1 89 ? -1.946 -5.790 8.807 1.00 89.38 89 ARG A CA 1
ATOM 711 C C . ARG A 1 89 ? -1.416 -5.830 10.239 1.00 89.38 89 ARG A C 1
ATOM 713 O O . ARG A 1 89 ? -0.902 -6.854 10.696 1.00 89.38 89 ARG A O 1
ATOM 720 N N . ASP A 1 90 ? -1.590 -4.733 10.966 1.00 87.25 90 ASP A N 1
ATOM 721 C CA . ASP A 1 90 ? -1.260 -4.679 12.387 1.00 87.25 90 ASP A CA 1
ATOM 722 C C . ASP A 1 90 ? -2.333 -5.413 13.201 1.00 87.25 90 ASP A C 1
ATOM 724 O O . ASP A 1 90 ? -3.382 -4.867 13.542 1.00 87.25 90 ASP A O 1
ATOM 728 N N . ARG A 1 91 ? -2.069 -6.690 13.497 1.00 84.94 91 ARG A N 1
ATOM 729 C CA . ARG A 1 91 ? -2.988 -7.547 14.258 1.00 84.94 91 ARG A CA 1
ATOM 730 C C . ARG A 1 91 ? -3.214 -7.044 15.681 1.00 84.94 91 ARG A C 1
ATOM 732 O O . ARG A 1 91 ? -4.311 -7.223 16.188 1.00 84.94 91 ARG A O 1
ATOM 739 N N . LYS A 1 92 ? -2.211 -6.411 16.304 1.00 83.12 92 LYS A N 1
ATOM 740 C CA . LYS A 1 92 ? -2.320 -5.894 17.678 1.00 83.12 92 LYS A CA 1
ATOM 741 C C . LYS A 1 92 ? -3.226 -4.671 17.736 1.00 83.12 92 LYS A C 1
ATOM 743 O O . LYS A 1 92 ? -3.944 -4.486 18.712 1.00 83.12 92 LYS A O 1
ATOM 748 N N . LEU A 1 93 ? -3.167 -3.824 16.70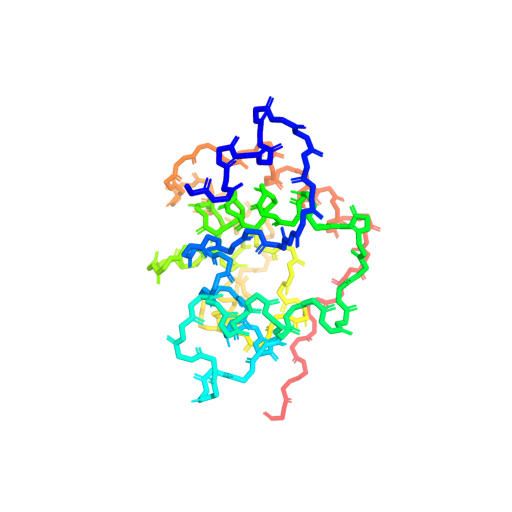8 1.00 81.00 93 LEU A N 1
ATOM 749 C CA . LEU A 1 93 ? -4.070 -2.684 16.582 1.00 81.00 93 LEU A CA 1
ATOM 750 C C . LEU A 1 93 ? -5.510 -3.156 16.359 1.00 81.00 93 LEU A C 1
ATOM 752 O O . LEU A 1 93 ? -6.412 -2.707 17.056 1.00 81.00 93 LEU A O 1
ATOM 756 N N . LEU A 1 94 ? -5.712 -4.108 15.443 1.00 78.19 94 LEU A N 1
ATOM 757 C CA . LEU A 1 94 ? -7.043 -4.637 15.140 1.00 78.19 94 LEU A CA 1
ATOM 758 C C . LEU A 1 94 ? -7.662 -5.399 16.314 1.00 78.19 94 LEU A C 1
ATOM 760 O O . LEU A 1 94 ? -8.843 -5.219 16.580 1.00 78.19 94 LEU A O 1
ATOM 764 N N . SER A 1 95 ? -6.883 -6.199 17.047 1.00 76.88 95 SER A N 1
ATOM 765 C CA . SER A 1 95 ? -7.402 -6.924 18.210 1.00 76.88 95 SER A CA 1
ATOM 766 C C . SER A 1 95 ? -7.915 -5.979 19.293 1.00 76.88 95 SER A C 1
ATOM 768 O O . SER A 1 95 ? -8.885 -6.307 19.952 1.00 76.88 95 SER A O 1
ATOM 770 N N . LYS A 1 96 ? -7.308 -4.796 19.467 1.00 72.00 96 LYS A N 1
ATOM 771 C CA . LYS A 1 96 ? -7.789 -3.791 20.432 1.00 72.00 96 LYS A CA 1
ATOM 772 C C . LYS A 1 96 ? -9.163 -3.239 20.064 1.00 72.00 96 LYS A C 1
ATOM 774 O O . LYS A 1 96 ? -9.985 -3.072 20.950 1.00 72.00 96 LYS A O 1
ATOM 779 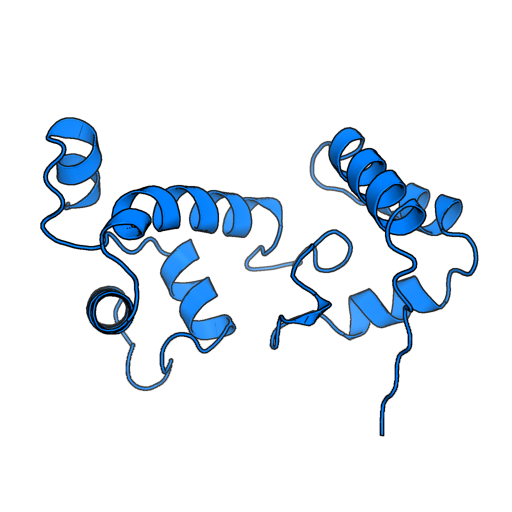N N . LEU A 1 97 ? -9.411 -3.015 18.774 1.00 67.94 97 LEU A N 1
ATOM 780 C CA . LEU A 1 97 ? -10.699 -2.519 18.279 1.00 67.94 97 LEU A CA 1
ATOM 781 C C . LEU A 1 97 ? -11.819 -3.558 18.409 1.00 67.94 97 LEU A C 1
ATOM 783 O O . LEU A 1 97 ? -12.981 -3.188 18.471 1.00 67.94 97 LEU A O 1
ATOM 787 N N . GLN A 1 98 ? -11.484 -4.853 18.449 1.00 61.19 98 GLN A N 1
ATOM 788 C CA . GLN A 1 98 ? -12.466 -5.932 18.610 1.00 61.19 98 GLN A CA 1
ATOM 789 C C . GLN A 1 98 ? -13.053 -6.028 20.025 1.00 61.19 98 GLN A C 1
ATOM 791 O O . GLN A 1 98 ? -14.101 -6.641 20.187 1.00 61.19 98 GLN A O 1
ATOM 796 N N . PHE A 1 99 ? -12.392 -5.453 21.035 1.00 55.66 99 PHE A N 1
ATOM 797 C CA . PHE A 1 99 ? -12.898 -5.430 22.412 1.00 55.66 99 PHE A CA 1
ATOM 798 C C . PHE A 1 99 ? -13.870 -4.272 22.679 1.00 55.66 99 PHE A C 1
ATOM 800 O O . PHE A 1 99 ? -14.471 -4.227 23.748 1.00 55.66 99 PHE A O 1
ATOM 807 N N . GLU A 1 100 ? -14.038 -3.345 21.732 1.00 59.00 100 GLU A N 1
ATOM 808 C CA . GLU A 1 100 ? -15.090 -2.334 21.795 1.00 59.00 100 GLU A CA 1
ATOM 809 C C . GLU A 1 100 ? -16.372 -2.910 21.166 1.00 59.00 100 GLU A C 1
ATOM 811 O O . GLU A 1 100 ? -16.474 -3.047 19.948 1.00 59.00 100 GLU A O 1
ATOM 816 N N . GLU A 1 101 ? -17.357 -3.260 21.999 1.00 57.00 101 GLU A N 1
ATOM 817 C CA . GLU A 1 101 ? -18.681 -3.708 21.533 1.00 57.00 101 GLU A CA 1
ATOM 818 C C . GLU A 1 101 ? -19.477 -2.569 20.874 1.00 57.00 101 GLU A C 1
ATOM 820 O O . GLU A 1 101 ? -20.326 -2.812 20.013 1.00 57.00 101 GLU A O 1
ATOM 825 N N . ASP A 1 102 ? -19.169 -1.320 21.233 1.00 66.94 102 ASP A N 1
ATOM 826 C CA . ASP A 1 102 ? -19.799 -0.137 20.666 1.00 66.94 102 ASP A CA 1
ATOM 827 C C . ASP A 1 102 ? -18.965 0.438 19.511 1.00 66.94 102 ASP A C 1
ATOM 829 O O . ASP A 1 102 ? -17.917 1.071 19.686 1.00 66.94 102 ASP A O 1
ATOM 833 N N . ILE A 1 103 ? -19.476 0.234 18.295 1.00 64.62 103 ILE A N 1
ATOM 834 C CA . ILE A 1 103 ? -18.933 0.798 17.058 1.00 64.62 103 ILE A CA 1
ATOM 835 C C . ILE A 1 103 ? -18.789 2.324 17.178 1.00 64.62 103 ILE A C 1
ATOM 837 O O . ILE A 1 103 ? -17.797 2.888 16.711 1.00 64.62 103 ILE A O 1
ATOM 841 N N . ASP A 1 104 ? -19.749 3.017 17.793 1.00 65.94 104 ASP A N 1
ATOM 842 C CA . ASP A 1 104 ? -19.709 4.472 17.898 1.00 65.94 104 ASP A CA 1
ATOM 843 C C . ASP A 1 104 ? -18.615 4.955 18.860 1.00 65.94 104 ASP A C 1
ATOM 845 O O . ASP A 1 104 ? -17.944 5.945 18.546 1.00 65.94 104 ASP A O 1
ATOM 849 N N . GLU A 1 105 ? -18.342 4.216 19.940 1.00 67.50 105 GLU A N 1
ATOM 850 C CA . GLU A 1 105 ? -17.233 4.498 20.860 1.00 67.50 105 GLU A CA 1
ATOM 851 C C . GLU A 1 105 ? -15.864 4.220 20.216 1.00 67.50 105 GLU A C 1
ATOM 853 O O . GLU A 1 105 ? -14.961 5.062 20.294 1.00 67.50 105 GLU A O 1
ATOM 858 N N . ALA A 1 106 ? -15.720 3.097 19.500 1.00 66.25 106 ALA A N 1
ATOM 859 C CA . ALA A 1 106 ? -14.499 2.762 18.764 1.00 66.25 106 ALA A CA 1
ATOM 860 C C . ALA A 1 106 ? -14.147 3.851 17.738 1.00 66.25 106 ALA A C 1
ATOM 862 O O . ALA A 1 106 ? -13.013 4.333 17.676 1.00 66.25 106 ALA A O 1
ATOM 863 N N . PHE A 1 107 ? -15.140 4.303 16.964 1.00 67.06 107 PHE A N 1
ATOM 864 C CA . PHE A 1 107 ? -14.954 5.369 15.982 1.00 67.06 107 PHE A CA 1
ATOM 865 C C . PHE A 1 107 ? -14.706 6.748 16.617 1.00 67.06 107 PHE A C 1
ATOM 867 O O . PHE A 1 107 ? -13.982 7.556 16.035 1.00 67.06 107 PHE A O 1
ATOM 874 N N . TRP A 1 108 ? -15.252 7.027 17.804 1.00 66.00 108 TRP A N 1
ATOM 875 C CA . TRP A 1 108 ? -14.957 8.252 18.557 1.00 66.00 108 TRP A CA 1
ATOM 876 C C . TRP A 1 108 ? -13.526 8.273 19.118 1.00 66.00 108 TRP A C 1
ATOM 878 O O . TRP A 1 108 ? -12.854 9.306 19.088 1.00 66.00 108 TRP A O 1
ATOM 888 N N . LYS A 1 109 ? -13.001 7.133 19.585 1.00 66.31 109 LYS A N 1
ATOM 889 C CA . LYS A 1 109 ? -11.584 7.015 19.985 1.00 66.31 109 LYS A CA 1
ATOM 890 C C . LYS A 1 109 ? -10.652 7.164 18.778 1.00 66.31 109 LYS A C 1
ATOM 892 O O . LYS A 1 109 ? -9.584 7.777 18.879 1.00 66.31 109 LYS A O 1
ATOM 897 N N . LEU A 1 110 ? -11.087 6.670 17.620 1.00 67.38 110 LEU A N 1
ATOM 898 C CA . LEU A 1 110 ? -10.410 6.843 16.337 1.00 67.38 110 LEU A CA 1
ATOM 899 C C . LEU A 1 110 ? -10.263 8.319 15.952 1.00 67.38 110 LEU A C 1
ATOM 901 O O . LEU A 1 110 ? -9.152 8.769 15.683 1.00 67.38 110 LEU A O 1
ATOM 905 N N . SER A 1 111 ? -11.363 9.084 15.983 1.00 62.91 111 SER A N 1
ATOM 906 C CA . SER A 1 111 ? -11.364 10.500 15.584 1.00 62.91 111 SER A CA 1
ATOM 907 C C . SER A 1 111 ? -10.513 11.380 16.506 1.00 62.91 111 SER A C 1
ATOM 909 O O . SER A 1 111 ? -9.972 12.399 16.076 1.00 62.91 111 SER A O 1
ATOM 911 N N . LYS A 1 112 ? -10.312 10.968 17.766 1.00 62.97 112 LYS A N 1
ATOM 912 C CA . LYS A 1 112 ? -9.449 11.673 18.729 1.00 62.97 112 LYS A CA 1
ATOM 913 C C . LYS A 1 112 ? -7.957 11.376 18.596 1.00 62.97 112 LYS A C 1
ATOM 915 O O . LYS A 1 112 ? -7.139 12.169 19.057 1.00 62.97 112 LYS A O 1
ATOM 920 N N . THR A 1 113 ? -7.578 10.246 18.006 1.00 60.75 113 THR A N 1
ATOM 921 C CA . THR A 1 113 ? -6.170 9.813 17.910 1.00 60.75 113 THR A CA 1
ATOM 922 C C . THR A 1 113 ? -5.509 10.206 16.585 1.00 60.75 113 THR A C 1
ATOM 924 O O . THR A 1 113 ? -4.295 10.051 16.408 1.00 60.75 113 THR A O 1
ATOM 927 N N . THR A 1 114 ? -6.279 10.739 15.637 1.00 58.62 114 THR A N 1
ATOM 928 C CA . THR A 1 114 ? -5.849 10.908 14.251 1.00 58.62 114 THR A CA 1
ATOM 929 C C . THR A 1 114 ? -4.947 12.120 14.011 1.00 58.62 114 THR A C 1
ATOM 931 O O . THR A 1 114 ? -5.312 13.276 14.196 1.00 58.62 114 THR A O 1
ATOM 934 N N . ARG A 1 115 ? -3.755 11.853 13.461 1.00 62.09 115 ARG A N 1
ATOM 935 C CA . ARG A 1 115 ? -2.941 12.852 12.748 1.00 62.09 115 ARG A CA 1
ATOM 936 C C . ARG A 1 115 ? -3.635 13.196 11.421 1.00 62.09 115 ARG A C 1
ATOM 938 O O . ARG A 1 115 ? -3.473 12.437 10.461 1.00 62.09 115 ARG A O 1
ATOM 945 N N . GLY A 1 116 ? -4.423 14.269 11.385 1.00 67.69 116 GLY A N 1
ATOM 946 C CA . GLY A 1 116 ? -5.230 14.708 10.230 1.00 67.69 116 GLY A CA 1
ATOM 947 C C . GLY A 1 116 ? -6.734 14.465 10.418 1.00 67.69 116 GLY A C 1
ATOM 948 O O . GLY A 1 116 ? -7.114 13.638 11.240 1.00 67.69 116 GLY A O 1
ATOM 949 N N . ASN A 1 117 ? -7.581 15.182 9.670 1.00 77.88 117 ASN A N 1
ATOM 950 C CA . ASN A 1 117 ? -9.037 15.020 9.731 1.00 77.88 117 ASN A CA 1
ATOM 951 C C . ASN A 1 117 ? -9.483 13.851 8.829 1.00 77.88 117 ASN A C 1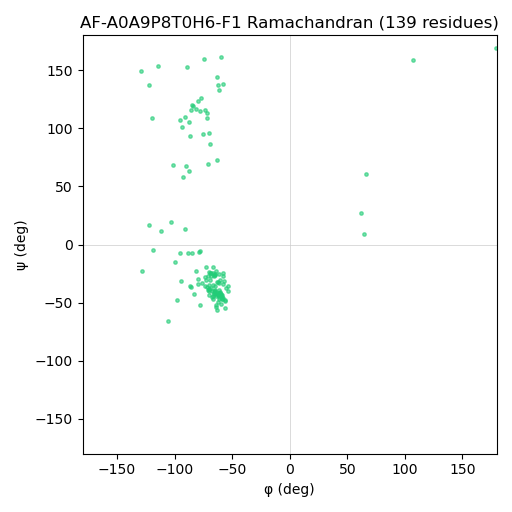
ATOM 953 O O . ASN A 1 117 ? -9.257 13.886 7.621 1.00 77.88 117 ASN A O 1
ATOM 957 N N . PHE A 1 118 ? -10.097 12.826 9.429 1.00 78.69 118 PHE A N 1
ATOM 958 C CA . PHE A 1 118 ? -10.667 11.661 8.737 1.00 78.69 118 PHE A CA 1
ATOM 959 C C . PHE A 1 118 ? -12.159 11.477 9.033 1.00 78.69 118 PHE A C 1
ATOM 961 O O . PHE A 1 118 ? -12.689 10.397 8.786 1.00 78.69 118 PHE A O 1
ATOM 968 N N . ASP A 1 119 ? -12.842 12.496 9.556 1.00 78.88 119 ASP A N 1
ATOM 969 C CA . ASP A 1 119 ? -14.217 12.375 10.053 1.00 78.88 119 ASP A CA 1
ATOM 970 C C . ASP A 1 119 ? -15.174 11.902 8.951 1.00 78.88 119 ASP A C 1
ATOM 972 O O . ASP A 1 119 ? -15.940 10.957 9.142 1.00 78.88 119 ASP A O 1
ATOM 976 N N . GLU A 1 120 ? -15.064 12.485 7.756 1.00 82.38 120 GLU A N 1
ATOM 977 C CA . GLU A 1 120 ? -15.870 12.099 6.593 1.00 82.38 120 GLU A CA 1
ATOM 978 C C . GLU A 1 120 ? -15.593 10.652 6.153 1.00 82.38 120 GLU A C 1
ATOM 980 O O . GLU A 1 120 ? -16.513 9.881 5.875 1.00 82.38 120 GLU A O 1
ATOM 985 N N . TYR A 1 121 ? -14.323 10.245 6.149 1.00 82.00 121 TYR A N 1
ATOM 986 C CA . TYR A 1 121 ? -1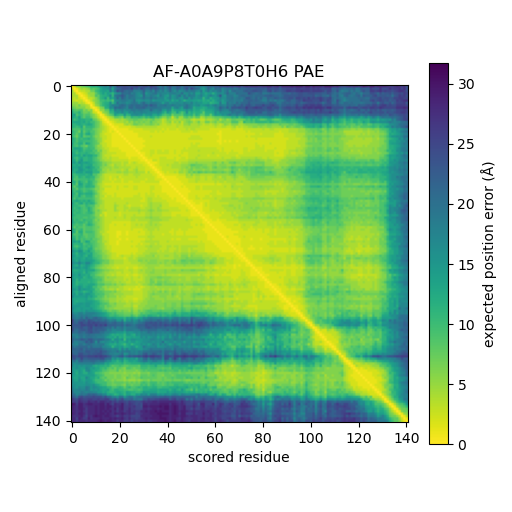3.932 8.887 5.779 1.00 82.00 121 TYR A CA 1
ATOM 987 C C . TYR A 1 121 ? -14.396 7.862 6.822 1.00 82.00 121 TYR A C 1
ATOM 989 O O . TYR A 1 121 ? -14.873 6.786 6.473 1.00 82.00 121 TYR A O 1
ATOM 997 N N . ILE A 1 122 ? -14.341 8.216 8.103 1.00 79.69 122 ILE A N 1
ATOM 998 C CA . ILE A 1 122 ? -14.887 7.423 9.203 1.00 79.69 122 ILE A CA 1
ATOM 999 C C . ILE A 1 122 ? -16.402 7.256 9.049 1.00 79.69 122 ILE A C 1
ATOM 1001 O O . ILE A 1 122 ? -16.910 6.142 9.173 1.00 79.69 122 ILE A O 1
ATOM 1005 N N . LEU A 1 123 ? -17.129 8.328 8.729 1.00 81.81 123 LEU A N 1
ATOM 1006 C CA . LEU A 1 123 ? -18.568 8.262 8.462 1.00 81.81 123 LEU A CA 1
ATOM 1007 C C . LEU A 1 123 ? -18.881 7.354 7.269 1.00 81.81 123 LEU A C 1
ATOM 1009 O O . LEU A 1 123 ? -19.808 6.542 7.335 1.00 81.81 123 LEU A O 1
ATOM 1013 N N . TYR A 1 124 ? -18.081 7.434 6.204 1.00 83.31 124 TYR A N 1
ATOM 1014 C CA . TYR A 1 124 ? -18.177 6.515 5.074 1.00 83.31 124 TYR A CA 1
ATOM 1015 C C . TYR A 1 124 ? -17.971 5.054 5.506 1.00 83.31 124 TYR A C 1
ATOM 1017 O O . TYR A 1 124 ? -18.783 4.195 5.158 1.00 83.31 124 TYR A O 1
ATOM 1025 N N . LEU A 1 125 ? -16.941 4.767 6.310 1.00 78.44 125 LEU A N 1
ATOM 1026 C CA . LEU A 1 125 ? -16.682 3.424 6.836 1.00 78.44 125 LEU A CA 1
ATOM 1027 C C . LEU A 1 125 ? -17.839 2.923 7.708 1.00 78.44 125 LEU A C 1
ATOM 1029 O O . LEU A 1 125 ? -18.280 1.790 7.526 1.00 78.44 125 LEU A O 1
ATOM 1033 N N . LYS A 1 126 ? -18.390 3.770 8.589 1.00 75.94 126 LYS A N 1
ATOM 1034 C CA . LYS A 1 126 ? -19.590 3.454 9.384 1.00 75.94 126 LYS A CA 1
ATOM 1035 C C . LYS A 1 126 ? -20.765 3.070 8.494 1.00 75.94 126 LYS A C 1
ATOM 1037 O O . LYS A 1 126 ? -21.431 2.070 8.750 1.00 75.94 126 LYS A O 1
ATOM 1042 N N . LYS A 1 127 ? -21.027 3.855 7.445 1.00 80.44 127 LYS A N 1
ATOM 1043 C CA . LYS A 1 127 ? -22.120 3.587 6.503 1.00 80.44 127 LYS A CA 1
ATOM 1044 C C . LYS A 1 127 ? -21.908 2.258 5.777 1.00 80.44 127 LYS A C 1
ATOM 1046 O O . LYS A 1 127 ? -22.848 1.477 5.682 1.00 80.44 127 LYS A O 1
ATOM 1051 N N . LYS A 1 128 ? -20.679 1.991 5.329 1.00 76.69 128 LYS A N 1
ATOM 1052 C CA . LYS A 1 128 ? -20.310 0.757 4.625 1.00 76.69 128 LYS A CA 1
ATOM 1053 C C . LYS A 1 128 ? -20.421 -0.486 5.514 1.00 76.69 128 LYS A C 1
ATOM 1055 O O . LYS A 1 128 ? -20.970 -1.490 5.086 1.00 76.69 128 LYS A O 1
ATOM 1060 N N . LEU A 1 129 ? -19.983 -0.401 6.771 1.00 70.31 129 LEU A N 1
ATOM 1061 C CA . LEU A 1 129 ? -20.115 -1.488 7.751 1.00 70.31 129 LEU A CA 1
ATOM 1062 C C . LEU A 1 129 ? -21.570 -1.749 8.171 1.00 70.31 129 LEU A C 1
ATOM 1064 O O . LEU A 1 129 ? -21.903 -2.859 8.566 1.00 70.31 129 LEU A O 1
ATOM 1068 N N . LYS A 1 130 ? -22.444 -0.736 8.106 1.00 67.88 130 LYS A N 1
ATOM 1069 C CA . LYS A 1 130 ? -23.886 -0.904 8.351 1.00 67.88 130 LYS A CA 1
ATOM 1070 C C . LYS A 1 130 ? -24.622 -1.486 7.136 1.00 67.88 130 LYS A C 1
ATOM 1072 O O . LYS A 1 130 ? -25.634 -2.156 7.326 1.00 67.88 130 LYS A O 1
ATOM 1077 N N . SER A 1 131 ? -24.150 -1.230 5.910 1.00 65.38 131 SER A N 1
ATOM 1078 C CA . SER A 1 131 ? -24.762 -1.749 4.675 1.00 65.38 131 SER A CA 1
ATOM 1079 C C . SER A 1 131 ? -24.320 -3.172 4.344 1.00 65.38 131 SER A C 1
ATOM 1081 O O . SER A 1 131 ? -25.147 -4.006 3.983 1.00 65.38 131 SER A O 1
ATOM 1083 N N . ASP A 1 132 ? -23.030 -3.456 4.501 1.00 57.78 132 ASP A N 1
ATOM 1084 C CA . ASP A 1 132 ? -22.464 -4.786 4.340 1.00 57.78 132 ASP A CA 1
ATOM 1085 C C . ASP A 1 132 ? -22.499 -5.438 5.724 1.00 57.78 132 ASP A C 1
ATOM 1087 O O . ASP A 1 132 ? -21.760 -5.011 6.605 1.00 57.78 132 ASP A O 1
ATOM 1091 N N . LYS A 1 133 ? -23.348 -6.449 5.965 1.00 48.66 133 LYS A N 1
ATOM 1092 C CA . LYS A 1 133 ? -23.284 -7.276 7.191 1.00 48.66 133 LYS A CA 1
ATOM 1093 C C . LYS A 1 133 ? -21.944 -8.028 7.231 1.00 48.66 133 LYS A C 1
ATOM 1095 O O . LYS A 1 133 ? -21.898 -9.225 6.962 1.00 48.66 133 LYS A O 1
ATOM 1100 N N . TYR A 1 134 ? -20.842 -7.336 7.501 1.00 39.56 134 TYR A N 1
ATOM 1101 C CA . TYR A 1 134 ? -19.512 -7.920 7.506 1.00 39.56 134 TYR A CA 1
ATOM 1102 C C . TYR A 1 134 ? -19.259 -8.527 8.885 1.00 39.56 134 TYR A C 1
ATOM 1104 O O . TYR A 1 134 ? -19.235 -7.796 9.880 1.00 39.56 134 TYR A O 1
ATOM 1112 N N . PRO A 1 135 ? -19.083 -9.852 8.997 1.00 40.34 135 PRO A N 1
ATOM 1113 C CA . PRO A 1 135 ? -18.765 -10.447 10.272 1.00 40.34 135 PRO A CA 1
ATOM 1114 C C . PRO A 1 135 ? -17.311 -10.100 10.585 1.00 40.34 135 PRO A C 1
ATOM 1116 O O . PRO A 1 135 ? -16.388 -10.564 9.916 1.00 40.34 135 PRO A O 1
ATOM 1119 N N . ILE A 1 136 ? -17.080 -9.337 11.650 1.00 43.38 136 ILE A N 1
ATOM 1120 C CA . ILE A 1 136 ? -15.799 -9.392 12.355 1.00 43.38 136 ILE A CA 1
ATOM 1121 C C . ILE A 1 136 ? -15.773 -10.745 13.083 1.00 43.38 136 ILE A C 1
ATOM 1123 O O . ILE A 1 136 ? -15.908 -10.825 14.296 1.00 43.38 136 ILE A O 1
ATOM 1127 N N . LYS A 1 137 ? -15.674 -11.848 12.334 1.00 35.38 137 LYS A N 1
ATOM 1128 C CA . LYS A 1 137 ? -15.372 -13.159 12.903 1.00 35.38 137 LYS A CA 1
ATOM 1129 C C . LYS A 1 137 ? -13.870 -13.347 12.826 1.00 35.38 137 LYS A C 1
ATOM 1131 O O . LYS A 1 137 ? -13.302 -13.626 11.772 1.00 35.38 137 LYS A O 1
ATOM 1136 N N . ALA A 1 138 ? -13.225 -13.136 13.965 1.00 39.75 138 ALA A N 1
ATOM 1137 C CA . ALA A 1 138 ? -11.911 -13.689 14.215 1.00 39.75 138 ALA A CA 1
ATOM 1138 C C . ALA A 1 138 ? -12.065 -15.209 14.363 1.00 39.75 138 ALA A C 1
ATOM 1140 O O . ALA A 1 138 ? -12.236 -15.708 15.466 1.00 39.75 138 ALA A O 1
ATOM 1141 N N . GLU A 1 139 ? -12.026 -15.948 13.258 1.00 31.34 139 GLU A N 1
ATOM 1142 C CA . GLU A 1 139 ? -11.693 -17.370 13.334 1.00 31.34 139 GLU A CA 1
ATOM 1143 C C . GLU A 1 139 ? -10.168 -17.466 13.270 1.00 31.34 139 GLU A C 1
ATOM 1145 O O . GLU A 1 139 ? -9.543 -17.368 12.211 1.00 31.34 139 GLU A O 1
ATOM 1150 N N . GLY A 1 140 ? -9.562 -17.501 14.456 1.00 36.62 140 GLY A N 1
ATOM 1151 C CA . GLY A 1 140 ? -8.186 -17.947 14.632 1.00 36.62 140 GLY A CA 1
ATOM 1152 C C . GLY A 1 140 ? -8.154 -19.459 14.877 1.00 36.62 140 GLY A C 1
ATOM 1153 O O . GLY A 1 140 ? -9.137 -19.995 15.388 1.00 36.62 140 GLY A O 1
ATOM 1154 N N . PRO A 1 141 ? -7.058 -20.150 14.524 1.00 35.50 141 PRO A N 1
ATOM 1155 C CA . PRO A 1 141 ? -6.642 -21.349 15.240 1.00 35.50 141 PRO A CA 1
ATOM 1156 C C . PRO A 1 141 ? -6.067 -20.997 16.620 1.00 35.50 141 PRO A C 1
ATOM 1158 O O . PRO A 1 141 ? -5.480 -19.893 16.758 1.00 35.50 141 PRO A O 1
#

Solvent-accessible surface area (backbone atoms only — not comparable to full-atom values): 8641 Å² total; per-residue (Å²): 111,68,62,57,43,39,74,75,65,69,54,77,91,65,55,64,59,49,76,43,40,47,51,50,35,37,62,66,58,76,36,60,56,88,76,37,78,45,56,65,46,44,29,56,57,44,62,75,75,54,60,75,86,48,48,70,53,51,47,61,54,38,38,52,42,29,69,74,36,57,28,95,71,80,56,37,48,86,81,40,90,56,54,89,79,40,85,70,52,53,61,72,63,48,56,58,58,68,74,45,88,46,66,69,58,50,52,51,56,48,70,72,70,50,93,66,91,51,65,70,59,50,50,50,50,54,52,49,57,70,71,44,88,69,78,89,68,84,82,71,135

pLDDT: mean 76.82, std 15.3, range [31.34, 93.06]

Foldseek 3Di:
DVVCCCVPPVDPPWQDADPLNLVVCCQQVLDPCVQCVDSVSVGVSCVVPPDPVCSNVSRVVSVVCQVAACDPPDHNLVLDPCVVPGPNRDPVVVVVLVPPPDLVVSLVVVCVVDPDGCPVSSVVVVVVCVVPVDDPDPPDD

Mean predicted aligned error: 9.93 Å

Sequence (141 aa):
TYLALQRAWGKMDGICVDVHVDRLCKMWRWVDAKKCKTPDHTRKALQTWLPKCLWYEINTVLVGFGQVICMARGKRCDICLANDICNARDRKLLSKLQFEEDIDEAFWKLSKTTRGNFDEYILYLKKKLKSDKYPIKAEGP

Radius of gyration: 17.78 Å; Cα contacts (8 Å, |Δi|>4): 99; chains: 1; bounding box: 42×38×45 Å

=== Feature glossary ===
Feature key, reading from the visual/contextual features back to the raw sequence:

Rendered structure images. Six rendered views show the 3D structure from the faces of a cube — i.e. along ±x, ±y, ±z. Rendering representation is drawn randomly per protein from cartoon (secondary-structure ribbons), sticks (backbone bonds), or molecular surface; coloring is either N→C rainbow (blue at the N-terminus through red at the C-terminus) or one color per chain.

Contact-map, Ramachandran, and PAE plots. The contact map is a binary N×N matrix image: pixel (i, j) is dark where Cα_i and Cα_j are within 8 Å and |i−j|>4. Because the |i−j|>4 filter removes local helical contacts, off-diagonal stripes parallel to the main diagonal indicate parallel β-sheets; stripes perpendicular to it indicate antiparallel β-sheets. The Ramachandran plot scatters every residue's (φ, ψ) pair against the sterically allowed regions. The PAE heatmap renders the predicted-aligned-error matrix.

InterPro / GO / CATH / organism. Database cross-references. InterPro integrates a dozen domain/family signature databases into unified entries with residue-range hits. GO terms attach function/process/location labels with evidence codes. CATH codes position the fold in a four-level structural taxonomy. Organism is the NCBI-taxonomy species name.

Nearest PDB structures. The Foldseek neighbor list gives the closest experimentally determined structures in the PDB, ranked by structural alignment. TM-score near 1 means near-identical fold; near 0.3 means only rough topology match. This is how one finds what a novel AlphaFold prediction most resembles in the solved-structure universe.

Predicted aligned error. PAE(i, j) answers: if I align the predicted and true structures on residue i, how far off (in Å) do I expect residue j to be? A block-diagonal PAE matrix with low values on the blocks and high values off-diagonal is the signature of a multi-domain protein with confidently predicted domains but uncertain inter-domain orientation.

Solvent-accessible surface area. Accessible surface area quantifies burial. A residue with SASA near zero is packed into the hydrophobic core; one with SASA >100 Å² sits on the surface. Computed here via the Shrake–Rupley numerical algorithm with a 1.4 Å probe.

B-factor. B-facto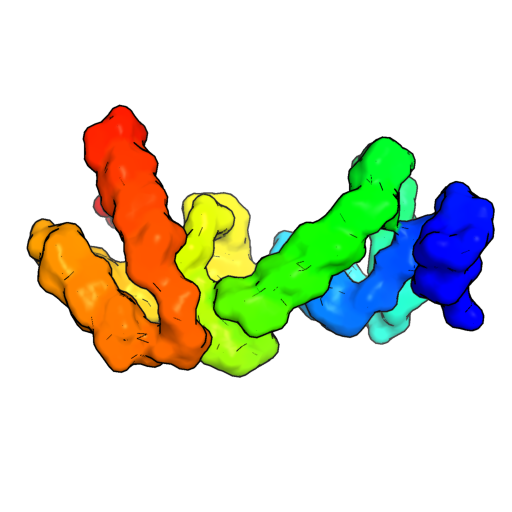r (Debye–Waller factor) reflects atomic displacement in the crystal lattice. It is an experimental observable (units Å²), not a prediction; low values mean the atom is pinned down, high values mean it moves or is heterogeneous across the crystal.

pLDDT. For AlphaFold models, the B-factor field carries pLDDT — the model's own estimate of local accuracy on a 0–100 scale. Regions with pLDDT<50 should be treated as essentially unmodeled; they often correspond to intrinsically disordered segments.

Backbone torsions (φ/ψ). φ (phi) and ψ (psi) are the two rotatable backbone dihedrals per residue: φ is the C(i-1)–N–Cα–C torsion, ψ is the N–Cα–C–N(i+1) torsion, both in degrees on (−180°, 180°]. α-helical residues cluster near (−60°, −45°); β-strand residues near (−120°, +130°). A Ramachandran plot is simply a scatter of (φ, ψ) for every residue.

Radius of gyration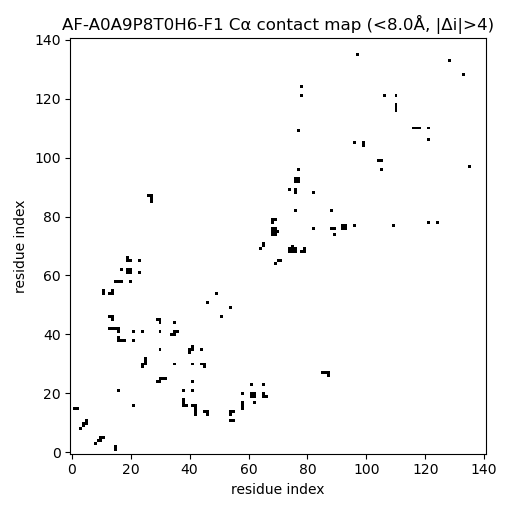, Cα contacts, bounding box. Radius of gyration (Rg) is the root-mean-square distance of Cα atoms from their centroid — a single number for overall size and compactness. A globular domain of N residues has Rg ≈ 2.2·N^0.38 Å; an extended or disordered chain has a much larger Rg. The Cα contact count is the number of residue pairs whose Cα atoms are within 8 Å and are more than four positions apart in sequence — a standard proxy for tertiary packing density. The bounding box is the smallest axis-aligned box enclosing all Cα atoms.

Secondary structure (3-state, P-SEA). Three-state secondary structure (P-SEA) collapses the eight DSSP classes into helix (a), strand (b), and coil (c). P-SEA assigns these from Cα geometry alone — distances and angles — without requiring backbone oxygens, so it works on any Cα trace.

Secondary structure (8-state, DSSP). DSSP 8-state secondary structure assigns each residue one of H (α-helix), G (3₁₀-helix), I (π-helix), E (extended β-strand), B (isolated β-bridge), T (hydrogen-bonded turn), S (bend), or '-' (coil). The assignment is computed from backbone hydrogen-bond geometry via the Kabsch–Sander algorithm.

Foldseek 3Di. A 3Di character summarizes, for each residue, the relative orientation of the Cα frame of its nearest spatial neighbor. Because it encodes fold topology rather than chemistry, 3Di alignments detect remote structural similarity that sequence alignment misses.

mmCIF coordinates. The mmCIF block holds the 3D Cartesian coordinates of each backbone atom (N, Cα, C, O) in ångströms. mmCIF is the PDB's canonical archive format — a tagged-loop text representation of the atomic model.

Sequence. Sequence gives the chain of amino acids in standard one-letter code (A=alanine, C=cysteine, …, Y=tyrosine), read N→C. It is the only feature that is directly encoded by the gene; all structural features are derived from the folded form of this sequence.